Protein AF-A0A1G2ZN70-F1 (afdb_monomer_lite)

Secondary structure (DSSP, 8-state):
-----SPPTT-PPPPPTT--HHHHHHHHHHHHHHHHHHHHHHHHHHH-TTS-HHHHHHHHHHHHHHHHHHHHHHHHHHHHHHHTSS--

Foldseek 3Di:
DPDCPDDDPPPDDDDPPPDDPVRVVVVVVVVVVVVVVVVLVVLCVVQDPPGDSVVSVVVVVVVVVVVVVVVVVVVVVVVVVVVVPPDD

Sequence (88 aa):
MAGQLMPPPGCEPRVPEDATPEECIRIWVDLMDACEQFLLAGLRREIGPHGDLKAAYRRWYAEQMEEHDQMIRRMAERLNARGGGDGR

pLDDT: mean 87.89, std 14.09, range [43.38, 98.12]

Radius of gyration: 20.37 Å; chains: 1; bounding box: 62×43×39 Å

Structure (mmCIF, N/CA/C/O backbone):
data_AF-A0A1G2ZN70-F1
#
_entry.id   AF-A0A1G2ZN70-F1
#
loop_
_atom_site.group_PDB
_atom_site.id
_atom_site.type_symbol
_atom_site.label_atom_id
_atom_site.label_alt_id
_atom_site.label_comp_id
_atom_site.label_asym_id
_atom_site.label_entity_id
_atom_site.label_seq_id
_atom_site.pdbx_PDB_ins_code
_atom_site.Cartn_x
_atom_site.Cartn_y
_atom_site.Cartn_z
_atom_site.occupancy
_atom_site.B_iso_or_equiv
_atom_site.auth_seq_id
_atom_site.auth_comp_id
_atom_site.auth_asym_id
_atom_site.auth_atom_id
_atom_site.pdbx_PDB_model_num
ATOM 1 N N . MET A 1 1 ? -0.083 -30.260 2.262 1.00 43.38 1 MET A N 1
ATOM 2 C CA . MET A 1 1 ? 0.882 -29.141 2.263 1.00 43.38 1 MET A CA 1
ATOM 3 C C . MET A 1 1 ? 0.117 -27.875 2.627 1.00 43.38 1 MET A C 1
ATOM 5 O O . MET A 1 1 ? -0.434 -27.238 1.744 1.00 43.38 1 MET A O 1
ATOM 9 N N . ALA A 1 2 ? -0.045 -27.584 3.919 1.00 47.06 2 ALA A N 1
ATOM 10 C CA . ALA A 1 2 ? -0.832 -26.447 4.401 1.00 47.06 2 ALA A CA 1
ATOM 11 C C . ALA A 1 2 ? 0.088 -25.542 5.230 1.00 47.06 2 ALA A C 1
ATOM 13 O O . ALA A 1 2 ? 0.683 -26.024 6.189 1.00 47.06 2 ALA A O 1
ATOM 14 N N . GLY A 1 3 ? 0.237 -24.273 4.835 1.00 62.31 3 GLY A N 1
ATOM 15 C CA . GLY A 1 3 ? 0.954 -23.261 5.625 1.00 62.31 3 GLY A CA 1
ATOM 16 C C . GLY A 1 3 ? 2.139 -22.560 4.953 1.00 62.31 3 GLY A C 1
ATOM 17 O O . GLY A 1 3 ? 2.753 -21.706 5.585 1.00 62.31 3 GLY A O 1
ATOM 18 N N . GLN A 1 4 ? 2.472 -22.861 3.694 1.00 65.75 4 GLN A N 1
ATOM 19 C CA . GLN A 1 4 ? 3.536 -22.136 2.996 1.00 65.75 4 GLN A CA 1
ATOM 20 C C . GLN A 1 4 ? 2.977 -20.847 2.372 1.00 65.75 4 GLN A C 1
ATOM 22 O O . GLN A 1 4 ? 2.387 -20.872 1.298 1.00 65.75 4 GLN A O 1
ATOM 27 N N . LEU A 1 5 ? 3.123 -19.734 3.100 1.00 68.12 5 LEU A N 1
ATOM 28 C CA . LEU A 1 5 ? 2.687 -18.389 2.689 1.00 68.12 5 LEU A CA 1
ATOM 29 C C . LEU A 1 5 ? 3.632 -17.729 1.673 1.00 68.12 5 LEU A C 1
ATOM 31 O O . LEU A 1 5 ? 3.206 -16.848 0.936 1.00 68.12 5 LEU A O 1
ATOM 35 N N . MET A 1 6 ? 4.897 -18.156 1.630 1.00 68.56 6 MET A N 1
ATOM 36 C CA . MET A 1 6 ? 5.913 -17.623 0.720 1.00 68.56 6 MET A CA 1
ATOM 37 C C . MET A 1 6 ? 6.295 -18.673 -0.325 1.00 68.56 6 MET A C 1
ATOM 39 O O . MET A 1 6 ? 6.499 -19.834 0.052 1.00 68.56 6 MET A O 1
ATOM 43 N N . PRO A 1 7 ? 6.423 -18.297 -1.611 1.00 72.06 7 PRO A N 1
ATOM 44 C CA . PRO A 1 7 ? 6.856 -19.228 -2.641 1.00 72.06 7 PRO A CA 1
ATOM 45 C C . PRO A 1 7 ? 8.259 -19.778 -2.323 1.00 72.06 7 PRO A C 1
ATOM 47 O O . PRO A 1 7 ? 9.047 -19.112 -1.643 1.00 72.06 7 PRO A O 1
ATOM 50 N N . PRO A 1 8 ? 8.587 -20.999 -2.778 1.00 81.69 8 PRO A N 1
ATOM 51 C CA . PRO A 1 8 ? 9.931 -21.545 -2.639 1.00 81.69 8 PRO A CA 1
ATOM 52 C C . PRO A 1 8 ? 10.983 -20.626 -3.286 1.00 81.69 8 PRO A C 1
ATOM 54 O O . PRO A 1 8 ? 10.677 -19.980 -4.292 1.00 81.69 8 PRO A O 1
ATOM 57 N N . PRO A 1 9 ? 12.227 -20.600 -2.772 1.00 77.25 9 PRO A N 1
ATOM 58 C CA . PRO A 1 9 ? 13.335 -19.918 -3.440 1.00 77.25 9 PRO A CA 1
ATOM 59 C C . PRO A 1 9 ? 13.470 -20.376 -4.899 1.00 77.25 9 PRO A C 1
ATOM 61 O O . PRO A 1 9 ? 13.320 -21.566 -5.187 1.00 77.25 9 PRO A O 1
ATOM 64 N N . GLY A 1 10 ? 13.746 -19.453 -5.820 1.00 79.94 10 GLY A N 1
ATOM 65 C CA . GLY A 1 10 ? 13.807 -19.729 -7.262 1.00 79.94 10 GLY A CA 1
ATOM 66 C C . GLY A 1 10 ? 12.468 -19.597 -7.998 1.00 79.94 10 GLY A C 1
ATOM 67 O O . GLY A 1 10 ? 12.440 -19.717 -9.222 1.00 79.94 10 GLY A O 1
ATOM 68 N N . CYS A 1 11 ? 11.368 -19.352 -7.280 1.00 78.50 11 CYS A N 1
ATOM 69 C CA . CYS A 1 11 ? 10.066 -18.997 -7.854 1.00 78.50 11 CYS A CA 1
ATOM 70 C C . CYS A 1 11 ? 9.816 -17.480 -7.826 1.00 78.50 11 CYS A C 1
ATOM 72 O O . CYS A 1 11 ? 8.663 -17.047 -7.889 1.00 78.50 11 CYS A O 1
ATOM 74 N N . GLU A 1 12 ? 10.863 -16.663 -7.680 1.00 79.06 12 GLU A N 1
ATOM 75 C CA . GLU A 1 12 ? 10.712 -15.214 -7.713 1.00 79.06 12 GLU A CA 1
ATOM 76 C C . GLU A 1 12 ? 10.244 -14.779 -9.111 1.00 79.06 12 GLU A C 1
ATOM 78 O O . GLU A 1 12 ? 10.808 -15.230 -10.116 1.00 79.06 12 GLU A O 1
ATOM 83 N N . PRO A 1 13 ? 9.240 -13.890 -9.209 1.00 74.44 13 PRO A N 1
ATOM 84 C CA . PRO A 1 13 ? 8.909 -13.250 -10.472 1.00 74.44 13 PRO A CA 1
ATOM 85 C C . PRO A 1 13 ? 10.158 -12.552 -11.019 1.00 74.44 13 PRO A C 1
ATOM 87 O O . PRO A 1 13 ? 10.762 -11.728 -10.331 1.00 74.44 13 PRO A O 1
ATOM 90 N N . ARG A 1 14 ? 10.565 -12.891 -12.244 1.00 79.44 14 ARG A N 1
ATOM 91 C CA . ARG A 1 14 ? 11.689 -12.233 -12.918 1.00 79.44 14 ARG A CA 1
ATOM 92 C C . ARG A 1 14 ? 11.163 -11.190 -13.887 1.00 79.44 14 ARG A C 1
ATOM 94 O O . ARG A 1 14 ? 10.246 -11.466 -14.658 1.00 79.44 14 ARG A O 1
ATOM 101 N N . VAL A 1 15 ? 11.778 -10.012 -13.860 1.00 82.56 15 VAL A N 1
ATOM 102 C CA . VAL A 1 15 ? 11.649 -9.054 -14.960 1.00 82.56 15 VAL A CA 1
ATOM 103 C C . VAL A 1 15 ? 12.317 -9.686 -16.189 1.00 82.56 15 VAL A C 1
ATOM 105 O O . VAL A 1 15 ? 13.398 -10.263 -16.030 1.00 82.56 15 VAL A O 1
ATOM 108 N N . PRO A 1 16 ? 11.694 -9.642 -17.380 1.00 87.88 16 PRO A N 1
ATOM 109 C CA . PRO A 1 16 ? 12.324 -10.129 -18.605 1.00 87.88 16 PRO A CA 1
ATOM 110 C C . PRO A 1 16 ? 13.696 -9.476 -18.819 1.00 87.88 16 PRO A C 1
ATOM 112 O O . PRO A 1 16 ? 13.852 -8.278 -18.590 1.00 87.88 16 PRO A O 1
ATOM 115 N N . GLU A 1 17 ? 14.697 -10.258 -19.232 1.00 86.38 17 GLU A N 1
ATOM 116 C CA . GLU A 1 17 ? 16.082 -9.773 -19.383 1.00 86.38 17 GLU A CA 1
ATOM 117 C C . GLU A 1 17 ? 16.230 -8.711 -20.486 1.00 86.38 17 GLU A C 1
ATOM 119 O O . GLU A 1 17 ? 17.170 -7.919 -20.468 1.00 86.38 17 GLU A O 1
ATOM 124 N N . ASP A 1 18 ? 15.289 -8.679 -21.424 1.00 93.00 18 ASP A N 1
ATOM 125 C CA . ASP A 1 18 ? 15.198 -7.768 -22.561 1.00 93.00 18 ASP A CA 1
ATOM 126 C C . ASP A 1 18 ? 14.133 -6.673 -22.384 1.00 93.00 18 ASP A C 1
ATOM 128 O O . ASP A 1 18 ? 13.853 -5.939 -23.333 1.00 93.00 18 ASP A O 1
ATOM 132 N N . ALA A 1 19 ? 13.558 -6.539 -21.182 1.00 92.06 19 ALA A N 1
ATOM 133 C CA . ALA A 1 19 ? 12.524 -5.550 -20.913 1.00 92.06 19 ALA A CA 1
ATOM 134 C C . ALA A 1 19 ? 13.027 -4.126 -21.184 1.00 92.06 19 ALA A C 1
ATOM 136 O O . ALA A 1 19 ? 14.092 -3.714 -20.707 1.00 92.06 19 ALA A O 1
ATOM 137 N N . THR A 1 20 ? 12.229 -3.335 -21.900 1.00 95.94 20 THR A N 1
ATOM 138 C CA . THR A 1 20 ? 12.542 -1.914 -22.076 1.00 95.94 20 THR A CA 1
ATOM 139 C C . THR A 1 20 ? 12.345 -1.149 -20.759 1.00 95.94 20 THR A C 1
ATOM 141 O O . THR A 1 20 ? 11.655 -1.626 -19.846 1.00 95.94 20 THR A O 1
ATOM 144 N N . PRO A 1 21 ? 12.905 0.069 -20.622 1.00 94.81 21 PRO A N 1
ATOM 145 C CA . PRO A 1 21 ? 12.629 0.920 -19.467 1.00 94.81 21 PRO A CA 1
ATOM 146 C C . PRO A 1 21 ? 11.128 1.141 -19.224 1.00 94.81 21 PRO A C 1
ATOM 148 O O . PRO A 1 21 ? 10.674 1.100 -18.082 1.00 94.81 21 PRO A O 1
ATOM 151 N N . GLU A 1 22 ? 10.341 1.322 -20.285 1.00 96.25 22 GLU A N 1
ATOM 152 C CA . GLU A 1 22 ? 8.888 1.498 -20.208 1.00 96.25 22 GLU A CA 1
ATOM 153 C C . GLU A 1 22 ? 8.188 0.245 -19.671 1.00 96.25 22 GLU A C 1
ATOM 155 O O . GLU A 1 22 ? 7.265 0.342 -18.860 1.00 96.25 22 GLU A O 1
ATOM 160 N N . GLU A 1 23 ? 8.635 -0.941 -20.082 1.00 93.69 23 GLU A N 1
ATOM 161 C CA . GLU A 1 23 ? 8.094 -2.207 -19.590 1.00 93.69 23 GLU A CA 1
ATOM 162 C C . GLU A 1 23 ? 8.439 -2.441 -18.123 1.00 93.69 23 GLU A C 1
ATOM 164 O O . GLU A 1 23 ? 7.578 -2.875 -17.358 1.00 93.69 23 GLU A O 1
ATOM 169 N N . CYS A 1 24 ? 9.655 -2.082 -17.710 1.00 93.25 24 CYS A N 1
ATOM 170 C CA . CYS A 1 24 ? 10.056 -2.126 -16.308 1.00 93.25 24 CYS A CA 1
ATOM 171 C C . CYS A 1 24 ? 9.186 -1.199 -15.448 1.00 93.25 24 CYS A C 1
ATOM 173 O O . CYS A 1 24 ? 8.723 -1.605 -14.382 1.00 93.25 24 CYS A O 1
ATOM 175 N N . ILE A 1 25 ? 8.918 0.024 -15.923 1.00 94.06 25 ILE A N 1
ATOM 176 C CA . ILE A 1 25 ? 8.029 0.972 -15.238 1.00 94.06 25 ILE A CA 1
ATOM 177 C C . ILE A 1 25 ? 6.618 0.395 -15.132 1.00 94.06 25 ILE A C 1
ATOM 179 O O . ILE A 1 25 ? 6.027 0.449 -14.059 1.00 94.06 25 ILE A O 1
ATOM 183 N N . ARG A 1 26 ? 6.085 -0.195 -16.206 1.00 94.00 26 ARG A N 1
ATOM 184 C CA . ARG A 1 26 ? 4.756 -0.818 -16.185 1.00 94.00 26 ARG A CA 1
ATOM 185 C C . ARG A 1 26 ? 4.669 -1.949 -15.158 1.00 94.00 26 ARG A C 1
ATOM 187 O O . ARG A 1 26 ? 3.748 -1.948 -14.353 1.00 94.00 26 ARG A O 1
ATOM 194 N N . ILE A 1 27 ? 5.646 -2.858 -15.141 1.00 92.44 27 ILE A N 1
ATOM 195 C CA . ILE A 1 27 ? 5.708 -3.950 -14.154 1.00 92.44 27 ILE A CA 1
ATOM 196 C C . ILE A 1 27 ? 5.761 -3.389 -12.728 1.00 92.44 27 ILE A C 1
ATOM 198 O O . ILE A 1 27 ? 5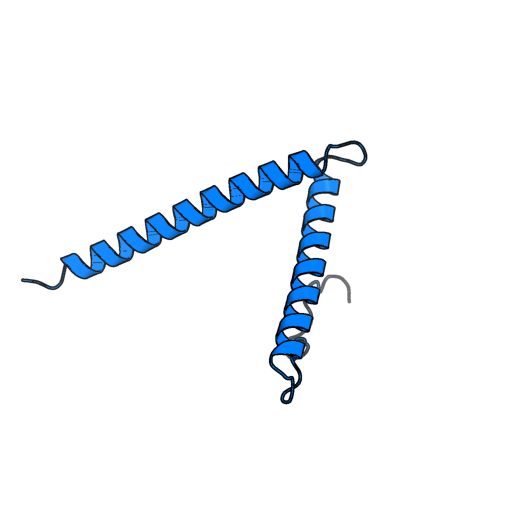.106 -3.908 -11.825 1.00 92.44 27 ILE A O 1
ATOM 202 N N . TRP A 1 28 ? 6.530 -2.319 -12.516 1.00 92.00 28 TRP A N 1
ATOM 203 C CA . TRP A 1 28 ? 6.596 -1.651 -11.222 1.00 92.00 28 TRP A CA 1
ATOM 204 C C . TRP A 1 28 ? 5.253 -1.023 -10.822 1.00 92.00 28 TRP A C 1
ATOM 206 O O . TRP A 1 28 ? 4.837 -1.192 -9.679 1.00 92.00 28 TRP A O 1
ATOM 216 N N . VAL A 1 29 ? 4.548 -0.359 -11.744 1.00 95.50 29 VAL A N 1
ATOM 217 C CA . VAL A 1 29 ? 3.208 0.199 -11.488 1.00 95.50 29 VAL A CA 1
ATOM 218 C C . VAL A 1 29 ? 2.221 -0.906 -11.115 1.00 95.50 29 VAL A C 1
ATOM 220 O O . VAL A 1 29 ? 1.569 -0.797 -10.081 1.00 95.50 29 VAL A O 1
ATOM 223 N N . ASP A 1 30 ? 2.180 -2.002 -11.876 1.00 94.19 30 ASP A N 1
ATOM 224 C CA . ASP A 1 30 ? 1.289 -3.135 -11.595 1.00 94.19 30 ASP A CA 1
ATOM 225 C C . ASP A 1 30 ? 1.548 -3.724 -10.193 1.00 94.19 30 ASP A C 1
ATOM 227 O O . ASP A 1 30 ? 0.620 -4.081 -9.461 1.00 94.19 30 ASP A O 1
ATOM 231 N N . LEU A 1 31 ? 2.820 -3.793 -9.784 1.00 92.62 31 LEU A N 1
ATOM 232 C CA . LEU A 1 31 ? 3.201 -4.223 -8.441 1.00 92.62 31 LEU A CA 1
ATOM 233 C C . LEU A 1 31 ? 2.736 -3.232 -7.366 1.00 92.62 31 LEU A C 1
ATOM 235 O O . LEU A 1 31 ? 2.252 -3.660 -6.315 1.00 92.62 31 LEU A O 1
ATOM 239 N N . MET A 1 32 ? 2.881 -1.929 -7.604 1.00 95.25 32 MET A N 1
ATOM 240 C CA . MET A 1 32 ? 2.440 -0.896 -6.664 1.00 95.25 32 MET A CA 1
ATOM 241 C C . MET A 1 32 ? 0.918 -0.910 -6.485 1.00 95.25 32 MET A C 1
ATOM 243 O O . MET A 1 32 ? 0.452 -0.850 -5.346 1.00 95.25 32 MET A O 1
ATOM 247 N N . ASP A 1 33 ? 0.159 -1.093 -7.566 1.00 95.88 33 ASP A N 1
ATOM 248 C CA . ASP A 1 33 ? -1.301 -1.213 -7.528 1.00 95.88 33 ASP A CA 1
ATOM 249 C C . ASP A 1 33 ? -1.738 -2.444 -6.720 1.00 95.88 33 ASP A C 1
ATOM 251 O O . ASP A 1 33 ? -2.636 -2.369 -5.875 1.00 95.88 33 ASP A O 1
ATOM 255 N N . ALA A 1 34 ? -1.072 -3.587 -6.914 1.00 94.44 34 ALA A N 1
ATOM 256 C CA . ALA A 1 34 ? -1.339 -4.788 -6.125 1.00 94.44 34 ALA A CA 1
ATOM 257 C C . ALA A 1 34 ? -1.034 -4.571 -4.631 1.00 94.44 34 ALA A C 1
ATOM 259 O O . ALA A 1 34 ? -1.828 -4.960 -3.768 1.00 94.44 34 ALA A O 1
ATOM 260 N N . CYS A 1 35 ? 0.087 -3.916 -4.308 1.00 94.44 35 CYS A N 1
ATOM 261 C CA . CYS A 1 35 ? 0.431 -3.555 -2.932 1.00 94.44 35 CYS A CA 1
ATOM 262 C C . CYS A 1 35 ? -0.633 -2.644 -2.299 1.00 94.44 35 CYS A C 1
ATOM 264 O O . CYS A 1 35 ? -1.036 -2.878 -1.155 1.00 94.44 35 CYS A O 1
ATOM 266 N N . GLU A 1 36 ? -1.127 -1.645 -3.037 1.00 95.12 36 GLU A N 1
ATOM 267 C CA . GLU A 1 36 ? -2.199 -0.763 -2.569 1.00 95.12 36 GLU A CA 1
ATOM 268 C C . GLU A 1 36 ? -3.481 -1.555 -2.281 1.00 95.12 36 GLU A C 1
ATOM 270 O O . GLU A 1 36 ? -4.090 -1.383 -1.224 1.00 95.12 36 GLU A O 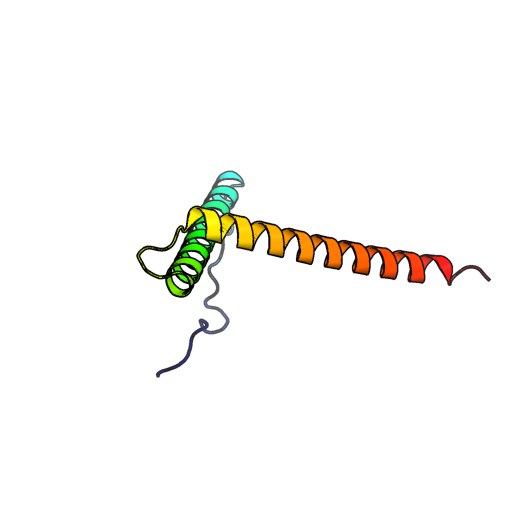1
ATOM 275 N N . GLN A 1 37 ? -3.869 -2.487 -3.154 1.00 96.25 37 GLN A N 1
ATOM 276 C CA . GLN A 1 37 ? -5.047 -3.327 -2.924 1.00 96.25 37 GLN A CA 1
ATOM 277 C C . GLN A 1 37 ? -4.932 -4.158 -1.640 1.00 96.25 37 GLN A C 1
ATOM 279 O O . GLN A 1 37 ? -5.901 -4.242 -0.879 1.00 96.25 37 GLN A O 1
ATOM 284 N N . PHE A 1 38 ? -3.759 -4.736 -1.358 1.00 96.50 38 PHE A N 1
ATOM 285 C CA . PHE A 1 38 ? -3.531 -5.465 -0.107 1.00 96.50 38 PHE A CA 1
ATOM 286 C C . PHE A 1 38 ? -3.639 -4.559 1.119 1.00 96.50 38 PHE A C 1
ATOM 288 O O . PHE A 1 38 ? -4.297 -4.928 2.096 1.00 96.50 38 PHE A O 1
ATOM 295 N N . LEU A 1 39 ? -3.050 -3.365 1.060 1.00 96.50 39 LEU A N 1
ATOM 296 C CA . LEU A 1 39 ? -3.169 -2.370 2.120 1.00 96.50 39 LEU A CA 1
ATOM 297 C C . LEU A 1 39 ? -4.635 -1.989 2.363 1.00 96.50 39 LEU A C 1
ATOM 299 O O . LEU A 1 39 ? -5.114 -2.051 3.496 1.00 96.50 39 LEU A O 1
ATOM 303 N N . LEU A 1 40 ? -5.373 -1.642 1.307 1.00 96.88 40 LEU A N 1
ATOM 304 C CA . LEU A 1 40 ? -6.781 -1.261 1.405 1.00 96.88 40 LEU A CA 1
ATOM 305 C C . LEU A 1 40 ? -7.645 -2.404 1.948 1.00 96.88 40 LEU A C 1
ATOM 307 O O . LEU A 1 40 ? -8.555 -2.156 2.742 1.00 96.88 40 LEU A O 1
ATOM 311 N N . ALA A 1 41 ? -7.356 -3.652 1.573 1.00 96.12 41 ALA A N 1
ATOM 312 C CA . ALA A 1 41 ? -8.025 -4.827 2.124 1.00 96.12 41 ALA A CA 1
ATOM 313 C C . ALA A 1 41 ? -7.732 -5.004 3.626 1.00 96.12 41 ALA A C 1
ATOM 315 O O . ALA A 1 41 ? -8.652 -5.284 4.400 1.00 96.12 41 ALA A O 1
ATOM 316 N N . GLY A 1 42 ? -6.483 -4.792 4.051 1.00 96.94 42 GLY A N 1
ATOM 317 C CA . GLY A 1 42 ? -6.085 -4.794 5.460 1.00 96.94 42 GLY A CA 1
ATOM 318 C C . GLY A 1 42 ? -6.828 -3.730 6.270 1.00 96.94 42 GLY A C 1
ATOM 319 O O . GLY A 1 42 ? -7.519 -4.057 7.234 1.00 96.94 42 GLY A O 1
ATOM 320 N N . LEU A 1 43 ? -6.798 -2.479 5.807 1.00 97.94 43 LEU A N 1
ATOM 321 C CA . LEU A 1 43 ? -7.515 -1.371 6.444 1.00 97.94 43 LEU A CA 1
ATOM 322 C C . LEU A 1 43 ? -9.026 -1.628 6.497 1.00 97.94 43 LEU A C 1
ATOM 324 O O . LEU A 1 43 ? -9.668 -1.377 7.516 1.00 97.94 43 LEU A O 1
ATOM 328 N N . ARG A 1 44 ? -9.610 -2.175 5.422 1.00 97.12 44 ARG A N 1
ATOM 329 C CA . ARG A 1 44 ? -11.034 -2.536 5.376 1.00 97.12 44 ARG A CA 1
ATOM 330 C C . ARG A 1 44 ? -11.391 -3.590 6.421 1.00 97.12 44 ARG A C 1
ATOM 332 O O . ARG A 1 44 ? -12.467 -3.508 7.014 1.00 97.12 44 ARG A O 1
ATOM 339 N N . ARG A 1 45 ? -10.513 -4.569 6.648 1.00 97.00 45 ARG A N 1
ATOM 340 C CA . ARG A 1 45 ? -10.691 -5.586 7.692 1.00 97.00 45 ARG A CA 1
ATOM 341 C C . ARG A 1 45 ? -10.683 -4.966 9.091 1.00 97.00 45 ARG A C 1
ATOM 343 O O . ARG A 1 45 ? -11.461 -5.408 9.929 1.00 97.00 45 ARG A O 1
ATOM 350 N N . GLU A 1 46 ? -9.846 -3.962 9.335 1.00 97.12 46 GLU A N 1
ATOM 351 C CA . GLU A 1 46 ? -9.736 -3.295 10.640 1.00 97.12 46 GLU A CA 1
ATOM 352 C C . GLU A 1 46 ? -10.941 -2.404 10.961 1.00 97.12 46 GLU A C 1
ATOM 354 O O . GLU A 1 46 ? -11.486 -2.469 12.060 1.00 97.12 46 GLU A O 1
ATOM 359 N N . ILE A 1 47 ? -11.387 -1.591 10.000 1.00 97.94 47 ILE A N 1
ATOM 360 C CA . ILE A 1 47 ? -12.478 -0.621 10.213 1.00 97.94 47 ILE A CA 1
ATOM 361 C C . ILE A 1 47 ? -13.879 -1.199 9.962 1.00 97.94 47 ILE A C 1
ATOM 363 O O . ILE A 1 47 ? -14.885 -0.543 10.243 1.00 97.94 47 ILE A O 1
ATOM 367 N N . GLY A 1 48 ? -13.961 -2.400 9.388 1.00 96.00 48 GLY A N 1
ATOM 368 C CA . GLY A 1 48 ? -15.210 -3.052 9.003 1.00 96.00 48 GLY A CA 1
ATOM 369 C C . GLY A 1 48 ? -15.842 -2.523 7.699 1.00 96.00 48 GLY A C 1
ATOM 370 O O . GLY A 1 48 ? -15.362 -1.570 7.073 1.00 96.00 48 GLY A O 1
ATOM 371 N N . PRO A 1 49 ? -16.960 -3.132 7.254 1.00 94.69 49 PRO A N 1
ATOM 372 C CA . PRO A 1 49 ? -17.565 -2.857 5.945 1.00 94.69 49 PRO A CA 1
ATOM 373 C C . PRO A 1 49 ? -18.120 -1.433 5.803 1.00 94.69 49 PRO A C 1
ATOM 375 O O . PRO A 1 49 ? -18.158 -0.901 4.697 1.00 94.69 49 PRO A O 1
ATOM 378 N N . HIS A 1 50 ? -18.513 -0.803 6.911 1.00 96.81 50 HIS A N 1
ATOM 379 C CA . HIS A 1 50 ? -19.098 0.542 6.928 1.00 96.81 50 HIS A CA 1
ATOM 380 C C . HIS A 1 50 ? -18.110 1.639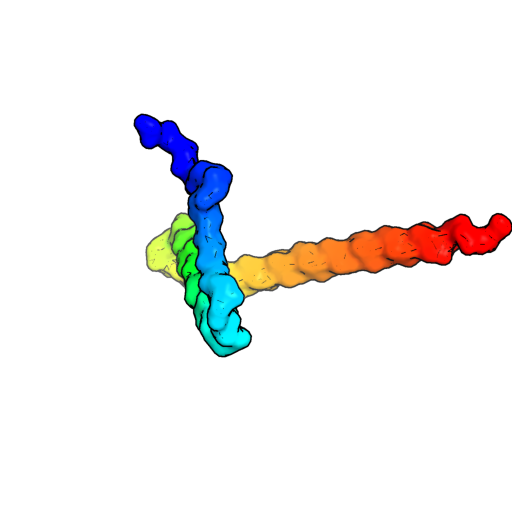 7.341 1.00 96.81 50 HIS A C 1
ATOM 382 O O . HIS A 1 50 ? -18.478 2.810 7.364 1.00 96.81 50 HIS A O 1
ATOM 388 N N . GLY A 1 51 ? -16.866 1.280 7.673 1.00 96.06 51 GLY A N 1
ATOM 389 C CA . GLY A 1 51 ? -15.846 2.254 8.039 1.00 96.06 51 GLY A CA 1
ATOM 390 C C . GLY A 1 51 ? -15.415 3.127 6.856 1.00 96.06 51 GLY A C 1
ATOM 391 O O . GLY A 1 51 ? -15.434 2.704 5.692 1.00 96.06 51 GLY A O 1
ATOM 392 N N . ASP A 1 52 ? -14.988 4.351 7.166 1.00 98.00 52 ASP A N 1
ATOM 393 C CA . ASP A 1 52 ? -14.424 5.281 6.187 1.00 98.00 52 ASP A CA 1
ATOM 394 C C . ASP A 1 52 ? -12.990 4.869 5.824 1.00 98.00 52 ASP A C 1
ATOM 396 O O . ASP A 1 52 ? -12.017 5.201 6.508 1.00 98.00 52 ASP A O 1
ATOM 400 N N . LEU A 1 53 ? -12.867 4.139 4.715 1.00 97.44 53 LEU A N 1
ATOM 401 C CA . LEU A 1 53 ? -11.585 3.654 4.207 1.00 97.44 53 LEU A CA 1
ATOM 402 C C . LEU A 1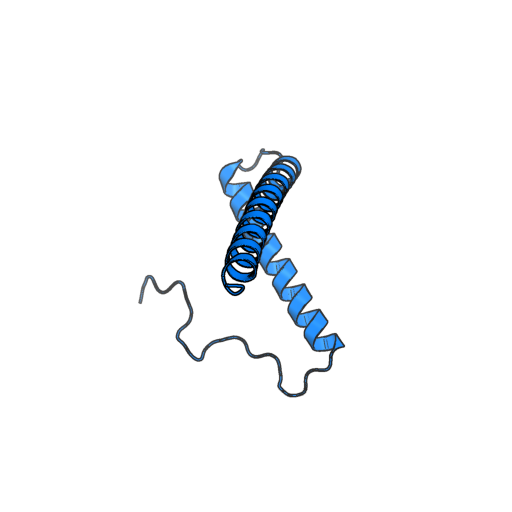 53 ? -10.640 4.790 3.810 1.00 97.44 53 LEU A C 1
ATOM 404 O O . LEU A 1 53 ? -9.430 4.660 3.968 1.00 97.44 53 LEU A O 1
ATOM 408 N N . LYS A 1 54 ? -11.168 5.924 3.341 1.00 97.38 54 LYS A N 1
ATOM 409 C CA . LYS A 1 54 ? -10.341 7.065 2.939 1.00 97.38 54 LYS A CA 1
ATOM 410 C C . LYS A 1 54 ? -9.729 7.743 4.160 1.00 97.38 54 LYS A C 1
ATOM 412 O O . LYS A 1 54 ? -8.554 8.107 4.133 1.00 97.38 54 LYS A O 1
ATOM 417 N N . ALA A 1 55 ? -10.503 7.906 5.230 1.00 98.12 55 ALA A N 1
ATOM 418 C CA . ALA A 1 55 ? -9.983 8.412 6.496 1.00 98.12 55 ALA A CA 1
ATOM 419 C C . ALA A 1 55 ? -8.964 7.445 7.120 1.00 98.12 55 ALA A C 1
ATOM 421 O O . ALA A 1 55 ? -7.938 7.896 7.629 1.00 98.12 55 ALA A O 1
ATOM 422 N N . ALA A 1 56 ? -9.211 6.132 7.044 1.00 98.12 56 ALA A N 1
ATOM 423 C CA . ALA A 1 56 ? -8.275 5.111 7.513 1.00 98.12 56 ALA A CA 1
ATOM 424 C C . ALA A 1 56 ? -6.942 5.161 6.752 1.00 98.12 56 ALA A C 1
ATOM 426 O O . ALA A 1 56 ? -5.891 5.260 7.377 1.00 98.12 56 ALA A O 1
ATOM 427 N N . TYR A 1 57 ? -6.988 5.209 5.418 1.00 97.75 57 TYR A N 1
ATOM 428 C CA . TYR A 1 57 ? -5.797 5.325 4.576 1.00 97.75 57 TYR A CA 1
ATOM 429 C C . TYR A 1 57 ? -4.980 6.584 4.889 1.00 97.75 57 TYR A C 1
ATOM 431 O O . TYR A 1 57 ? -3.765 6.520 5.040 1.00 97.75 57 TYR A O 1
ATOM 439 N N . ARG A 1 58 ? -5.640 7.740 5.047 1.00 98.00 58 ARG A N 1
ATOM 440 C CA . ARG A 1 58 ? -4.962 9.0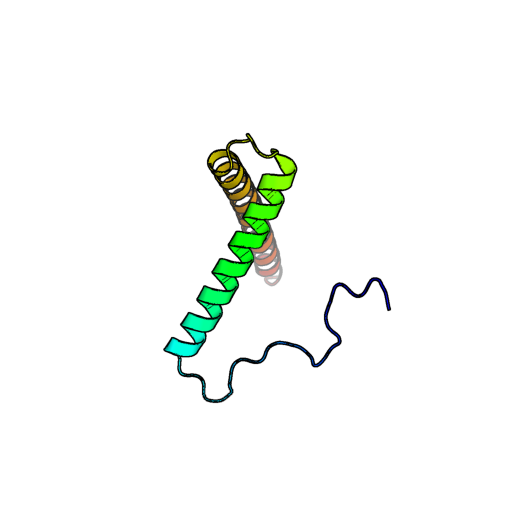03 5.392 1.00 98.00 58 ARG A CA 1
ATOM 441 C C . ARG A 1 58 ? -4.247 8.941 6.737 1.00 98.00 58 ARG A C 1
ATOM 443 O O . ARG A 1 58 ? -3.154 9.483 6.863 1.00 98.00 58 ARG A O 1
ATOM 450 N N . ARG A 1 59 ? -4.877 8.314 7.731 1.00 97.94 59 ARG A N 1
ATOM 451 C CA . ARG A 1 59 ? -4.289 8.124 9.059 1.00 97.94 59 ARG A CA 1
ATOM 452 C C . ARG A 1 59 ? -3.067 7.215 8.980 1.00 97.94 59 ARG A C 1
ATOM 454 O O . ARG A 1 59 ? -2.003 7.622 9.423 1.00 97.94 59 ARG A O 1
ATOM 461 N N . TRP A 1 60 ? -3.219 6.059 8.333 1.00 97.62 60 TRP A N 1
ATOM 462 C CA . TRP A 1 60 ? -2.126 5.121 8.095 1.00 97.62 60 TRP A CA 1
ATOM 463 C C . TRP A 1 60 ? -0.946 5.806 7.395 1.00 97.62 60 TRP A C 1
ATOM 465 O O . TRP A 1 60 ? 0.185 5.716 7.855 1.00 97.62 60 TRP A O 1
ATOM 475 N N . TYR A 1 61 ? -1.208 6.574 6.336 1.00 96.56 61 TYR A N 1
ATOM 476 C CA . TYR A 1 61 ? -0.159 7.286 5.608 1.00 96.56 61 TYR A CA 1
ATOM 477 C C . TYR A 1 61 ? 0.587 8.293 6.496 1.00 96.56 61 TYR A C 1
ATOM 479 O O . TYR A 1 61 ? 1.812 8.362 6.453 1.00 96.56 61 TYR A O 1
ATOM 487 N N . ALA A 1 62 ? -0.133 9.059 7.320 1.00 97.81 62 ALA A N 1
ATOM 488 C CA . ALA A 1 62 ? 0.486 10.010 8.242 1.00 97.81 62 ALA A CA 1
ATOM 489 C C . ALA A 1 62 ? 1.396 9.312 9.268 1.00 97.81 62 ALA A C 1
ATOM 491 O O . ALA A 1 62 ? 2.492 9.796 9.539 1.00 97.81 62 ALA A O 1
ATOM 492 N N . GLU A 1 63 ? 0.967 8.164 9.794 1.00 97.00 63 GLU A N 1
ATOM 493 C CA . GLU A 1 63 ? 1.767 7.345 10.711 1.00 97.00 63 GLU A CA 1
ATOM 494 C C . GLU A 1 63 ? 3.034 6.816 10.023 1.00 97.00 63 GLU A C 1
ATOM 496 O O . GLU A 1 63 ? 4.130 6.959 10.562 1.00 97.00 63 GLU A O 1
ATOM 501 N N . GLN A 1 64 ? 2.915 6.299 8.796 1.00 96.31 64 GLN A N 1
ATOM 502 C CA . GLN A 1 64 ? 4.065 5.810 8.028 1.00 96.31 64 GLN A CA 1
ATOM 503 C C . GLN A 1 64 ? 5.078 6.912 7.695 1.00 96.31 64 GLN A C 1
ATOM 505 O O . GLN A 1 64 ? 6.285 6.670 7.733 1.00 96.31 64 GLN A O 1
ATOM 510 N N . MET A 1 65 ? 4.619 8.128 7.391 1.00 96.75 65 MET A N 1
ATOM 511 C CA . MET A 1 65 ? 5.517 9.264 7.154 1.00 96.75 65 MET A CA 1
ATOM 512 C C . MET A 1 65 ? 6.260 9.687 8.419 1.00 96.75 65 MET A C 1
ATOM 514 O O . MET A 1 65 ? 7.464 9.925 8.362 1.00 96.75 65 MET A O 1
ATOM 518 N N . GLU A 1 66 ? 5.591 9.704 9.571 1.00 97.56 66 GLU A N 1
ATOM 519 C CA . GLU A 1 66 ? 6.259 9.997 10.840 1.00 97.56 66 GLU A CA 1
ATOM 520 C C . GLU A 1 66 ? 7.316 8.930 11.178 1.00 97.56 66 GLU A C 1
ATOM 522 O O . GLU A 1 66 ? 8.441 9.269 11.556 1.00 97.56 66 GLU A O 1
ATOM 527 N N . GLU A 1 67 ? 7.004 7.643 10.994 1.00 96.69 67 GLU A N 1
ATOM 528 C CA . GLU A 1 67 ? 7.960 6.544 11.191 1.00 96.69 67 GLU A CA 1
ATOM 529 C C . GLU A 1 67 ? 9.171 6.661 10.257 1.00 96.69 67 GLU A C 1
ATOM 531 O O . GLU A 1 67 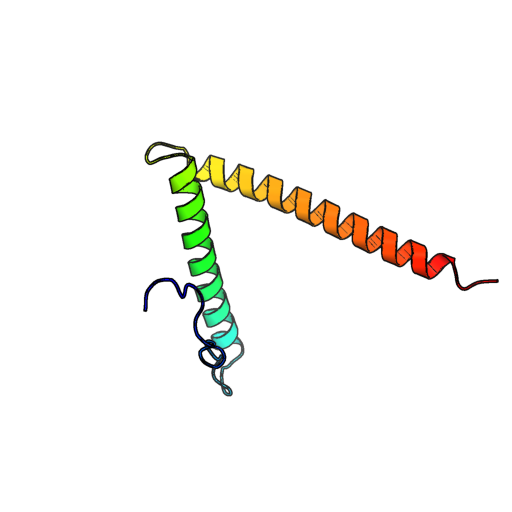? 10.322 6.539 10.697 1.00 96.69 67 GLU A O 1
ATOM 536 N N . HIS A 1 68 ? 8.924 6.954 8.978 1.00 95.19 68 HIS A N 1
ATOM 537 C CA . HIS A 1 68 ? 9.968 7.193 7.990 1.00 95.19 68 HIS A CA 1
ATOM 538 C C . HIS A 1 68 ? 10.873 8.364 8.400 1.00 95.19 68 HIS A C 1
ATOM 540 O O . HIS A 1 68 ? 12.099 8.228 8.428 1.00 95.19 68 HIS A O 1
ATOM 546 N N . ASP A 1 69 ? 10.298 9.496 8.799 1.00 96.88 69 ASP A N 1
ATOM 547 C CA . ASP A 1 69 ? 11.059 10.681 9.196 1.00 96.88 69 ASP A CA 1
ATOM 548 C C . ASP A 1 69 ? 11.875 10.440 10.469 1.00 96.88 69 ASP A C 1
ATOM 550 O O . ASP A 1 69 ? 13.002 10.928 10.611 1.00 96.88 69 ASP A O 1
ATOM 554 N N . GLN A 1 70 ? 11.347 9.664 11.417 1.00 97.00 70 GLN A N 1
ATOM 555 C CA . GLN A 1 70 ? 12.114 9.222 12.583 1.00 97.00 70 GLN A CA 1
ATOM 556 C C . GLN A 1 70 ? 13.286 8.323 12.185 1.00 97.00 70 GLN A C 1
ATOM 558 O O . GLN A 1 70 ? 14.388 8.481 12.719 1.00 97.00 70 GLN A O 1
ATOM 563 N N . MET A 1 71 ? 13.085 7.401 11.243 1.00 96.44 71 MET A N 1
ATOM 564 C CA . MET A 1 71 ? 14.153 6.546 10.729 1.00 96.44 71 MET A CA 1
ATOM 565 C C . MET A 1 71 ? 15.263 7.377 10.070 1.00 96.44 71 MET A C 1
ATOM 567 O O . MET A 1 71 ? 16.437 7.189 10.397 1.00 96.44 71 MET A O 1
ATOM 571 N N . ILE A 1 72 ? 14.908 8.321 9.194 1.00 95.56 72 ILE A N 1
ATOM 572 C CA . ILE A 1 72 ? 15.865 9.199 8.504 1.00 95.56 72 ILE A CA 1
ATOM 573 C C . ILE A 1 72 ? 16.661 10.036 9.510 1.00 95.56 72 ILE A C 1
ATOM 575 O O . ILE A 1 72 ? 17.891 10.076 9.428 1.00 95.56 72 ILE A O 1
ATOM 579 N N . ARG A 1 73 ? 15.991 10.630 10.509 1.00 94.94 73 ARG A N 1
ATOM 580 C CA . ARG A 1 73 ? 16.651 11.380 11.591 1.00 94.94 73 ARG A CA 1
ATOM 581 C C . ARG A 1 73 ? 17.688 10.525 12.324 1.00 94.94 73 ARG A C 1
ATOM 583 O O . ARG A 1 73 ? 18.848 10.923 12.422 1.00 94.94 73 ARG A O 1
ATOM 590 N N . ARG A 1 74 ? 17.322 9.305 12.734 1.00 94.69 74 ARG A N 1
ATOM 591 C CA . ARG A 1 74 ? 18.247 8.372 13.409 1.00 94.69 74 ARG A CA 1
ATOM 592 C C . ARG A 1 74 ? 19.432 7.974 12.528 1.00 94.69 74 ARG A C 1
ATOM 594 O O . ARG A 1 74 ? 20.540 7.788 13.030 1.00 94.69 74 ARG A O 1
ATOM 601 N N . MET A 1 75 ? 19.225 7.799 11.222 1.00 94.00 75 MET A N 1
ATOM 602 C CA . MET A 1 75 ? 20.322 7.495 10.297 1.00 94.00 75 MET A CA 1
ATOM 603 C C . MET A 1 75 ? 21.284 8.678 10.153 1.00 94.00 75 MET A C 1
ATOM 605 O O . MET A 1 75 ? 22.496 8.475 10.220 1.00 94.00 75 MET A O 1
ATOM 609 N N . ALA A 1 76 ? 20.762 9.900 10.030 1.00 93.12 76 ALA A N 1
ATOM 610 C CA . ALA A 1 76 ? 21.572 11.114 9.956 1.00 93.12 76 ALA A CA 1
ATOM 611 C C . ALA A 1 76 ? 22.412 11.325 11.229 1.00 93.12 76 ALA A C 1
ATOM 613 O O . ALA A 1 76 ? 23.613 11.575 11.143 1.00 93.12 76 ALA A O 1
ATOM 614 N N . GLU A 1 77 ? 21.818 11.133 12.410 1.00 93.69 77 GLU A N 1
ATOM 615 C CA . GLU A 1 77 ? 22.529 11.189 13.696 1.00 93.69 77 GLU A CA 1
ATOM 616 C C . GLU A 1 77 ? 23.697 10.193 13.754 1.00 93.69 77 GLU A C 1
ATOM 618 O O . GLU A 1 77 ? 24.804 10.551 14.157 1.00 93.69 77 GLU A O 1
ATOM 623 N N . ARG A 1 78 ? 23.486 8.951 13.294 1.00 91.94 78 ARG A N 1
ATOM 624 C CA . ARG A 1 78 ? 24.537 7.919 13.251 1.00 91.94 78 ARG A CA 1
ATOM 625 C C . ARG A 1 78 ? 25.679 8.276 12.304 1.00 91.94 78 ARG A C 1
ATOM 627 O O . ARG A 1 78 ? 26.829 7.973 12.614 1.00 91.94 78 ARG A O 1
ATOM 634 N N . LEU A 1 79 ? 25.379 8.881 11.155 1.00 91.06 79 LEU A N 1
ATOM 635 C CA . LEU A 1 79 ? 26.403 9.325 10.207 1.00 91.06 79 LEU A CA 1
ATOM 636 C C . LEU A 1 79 ? 27.224 10.482 10.786 1.00 91.06 79 LEU A C 1
ATOM 638 O O . LEU A 1 79 ? 28.452 10.428 10.758 1.00 91.06 79 LEU A O 1
ATOM 642 N N . ASN A 1 80 ? 26.564 11.463 11.406 1.00 86.56 80 ASN A N 1
ATOM 643 C CA . ASN A 1 80 ? 27.236 12.585 12.064 1.00 86.56 80 ASN A CA 1
ATOM 644 C C . ASN A 1 80 ? 28.124 12.125 13.232 1.00 86.56 80 ASN A C 1
ATOM 646 O O . ASN A 1 80 ? 29.254 12.591 13.366 1.00 86.56 80 ASN A O 1
ATOM 650 N N . ALA A 1 81 ? 27.664 11.159 14.034 1.00 80.69 81 ALA A N 1
ATOM 651 C CA . ALA A 1 81 ? 28.452 10.588 15.127 1.00 80.69 81 ALA A CA 1
ATOM 652 C C . ALA A 1 81 ? 29.719 9.851 14.644 1.00 80.69 81 ALA A C 1
ATOM 654 O O . ALA A 1 81 ? 30.718 9.824 15.357 1.00 80.69 81 ALA A O 1
ATOM 655 N N . ARG A 1 82 ? 29.702 9.272 13.433 1.00 70.81 82 ARG A N 1
ATOM 656 C CA . ARG A 1 82 ? 30.872 8.610 12.824 1.00 70.81 82 ARG A CA 1
ATOM 657 C C . ARG A 1 82 ? 31.858 9.599 12.200 1.00 70.81 82 ARG A C 1
ATOM 659 O O . ARG A 1 82 ? 33.053 9.341 12.232 1.00 70.81 82 ARG A O 1
ATOM 666 N N . GLY A 1 83 ? 31.376 10.722 11.666 1.00 60.47 83 GLY A N 1
ATOM 667 C CA . GLY A 1 83 ? 32.218 11.760 11.058 1.00 60.47 83 GLY A CA 1
ATOM 668 C C . GLY A 1 83 ? 32.944 12.673 12.056 1.00 60.47 83 GLY A C 1
ATOM 669 O O . GLY A 1 83 ? 33.909 13.325 11.680 1.00 60.47 83 GLY A O 1
ATOM 670 N N . GLY A 1 84 ? 32.508 12.725 13.320 1.00 57.66 84 GLY A N 1
ATOM 671 C CA . GLY A 1 84 ? 33.113 13.572 14.360 1.00 57.66 84 GLY A CA 1
ATOM 672 C C . GLY A 1 84 ? 34.192 12.903 15.224 1.00 57.66 84 GLY A C 1
ATOM 673 O O . GLY A 1 84 ? 34.707 13.549 16.133 1.00 57.66 84 GLY A O 1
ATOM 674 N N . GLY A 1 85 ? 34.498 11.620 14.993 1.00 55.31 85 GLY A N 1
ATOM 675 C CA . GLY A 1 85 ? 35.398 10.822 15.841 1.00 55.31 85 GLY A CA 1
ATOM 676 C C . GLY A 1 85 ? 36.799 10.557 15.279 1.00 55.31 85 GLY A C 1
ATOM 677 O O . GLY A 1 85 ? 37.658 10.119 16.037 1.00 55.31 85 GLY A O 1
ATOM 678 N N . ASP A 1 86 ? 37.045 10.826 13.995 1.00 55.47 86 ASP A N 1
ATOM 679 C CA . ASP A 1 86 ? 38.320 10.528 13.323 1.00 55.47 86 ASP A CA 1
ATOM 680 C C . ASP A 1 86 ? 39.077 11.821 12.993 1.00 55.47 86 ASP A C 1
ATOM 682 O O . ASP A 1 86 ? 39.199 12.259 11.851 1.00 55.47 86 ASP A O 1
ATOM 686 N N . GLY A 1 87 ? 39.486 12.512 14.053 1.00 55.97 87 GLY A N 1
ATOM 687 C CA . GLY A 1 87 ? 40.154 13.805 13.978 1.00 55.97 87 GLY A CA 1
ATOM 688 C C . GLY A 1 87 ? 40.864 14.132 15.282 1.00 55.97 87 GLY A C 1
ATOM 689 O O . GLY A 1 87 ? 40.592 15.169 15.890 1.00 55.97 87 GLY A O 1
ATOM 690 N N . ARG A 1 88 ? 41.727 13.227 15.753 1.00 44.41 88 ARG A N 1
ATOM 691 C CA . ARG A 1 88 ? 42.686 13.527 16.815 1.00 44.41 88 ARG A CA 1
ATOM 692 C C . ARG A 1 88 ? 43.993 12.779 16.629 1.00 44.41 88 ARG A C 1
ATOM 694 O O . ARG A 1 88 ? 43.927 11.563 16.362 1.00 44.41 88 ARG A O 1
#